Protein AF-A0A4Q3C0N8-F1 (afdb_monomer_lite)

Foldseek 3Di:
DPDFDFPAPVLVVVVVVLVVVVVVCVVVVVVPPPPPPDPDCPVVPDDDDPVVVCVVVVVVVVSVVVVVVSVVVSPTDDDPPPPPVPPVPPDDDDDDDDPDPVVVPPPDDD

Structure (mmCIF, N/CA/C/O backbone):
data_AF-A0A4Q3C0N8-F1
#
_entry.id   AF-A0A4Q3C0N8-F1
#
loop_
_atom_site.group_PDB
_atom_site.id
_atom_site.type_symbol
_atom_site.label_atom_id
_atom_site.label_alt_id
_atom_site.label_comp_id
_atom_site.label_asym_id
_atom_site.label_entity_id
_atom_site.label_seq_id
_atom_site.pdbx_PDB_ins_code
_atom_site.Cartn_x
_atom_site.Cartn_y
_atom_site.Cartn_z
_atom_site.occupancy
_atom_site.B_iso_or_equiv
_atom_site.auth_seq_id
_atom_site.auth_comp_id
_atom_site.auth_asym_id
_atom_site.auth_atom_id
_atom_site.pdbx_PDB_model_num
ATOM 1 N N . MET A 1 1 ? 9.875 15.341 -11.054 1.00 50.19 1 MET A N 1
ATOM 2 C CA . MET A 1 1 ? 8.930 14.282 -10.638 1.00 50.19 1 MET A CA 1
ATOM 3 C C . MET A 1 1 ? 7.963 14.011 -11.784 1.00 50.19 1 MET A C 1
ATOM 5 O O . MET A 1 1 ? 6.790 14.341 -11.690 1.00 50.19 1 MET A O 1
ATOM 9 N N . LYS A 1 2 ? 8.469 13.514 -12.912 1.00 52.94 2 LYS A N 1
ATOM 10 C CA . LYS A 1 2 ? 7.633 13.090 -14.035 1.00 52.94 2 LYS A CA 1
ATOM 11 C C . LYS A 1 2 ? 7.746 11.570 -14.065 1.00 52.94 2 LYS A C 1
ATOM 13 O O . LYS A 1 2 ? 8.854 11.056 -14.007 1.00 52.94 2 LYS A O 1
ATOM 18 N N . ASP A 1 3 ? 6.594 10.914 -14.012 1.00 65.06 3 ASP A N 1
ATOM 19 C CA . ASP A 1 3 ? 6.401 9.484 -14.265 1.00 65.06 3 ASP A CA 1
ATOM 20 C C . ASP A 1 3 ? 6.769 8.524 -13.119 1.00 65.06 3 ASP A C 1
ATOM 22 O O . ASP A 1 3 ? 7.668 7.686 -13.202 1.00 65.06 3 ASP A O 1
ATOM 26 N N . ILE A 1 4 ? 5.981 8.595 -12.035 1.00 67.25 4 ILE A N 1
ATOM 27 C CA . ILE A 1 4 ? 5.793 7.428 -11.161 1.00 67.25 4 ILE A CA 1
ATOM 28 C C . ILE A 1 4 ? 4.861 6.468 -11.899 1.00 67.25 4 ILE A C 1
ATOM 30 O O . ILE A 1 4 ? 3.673 6.742 -12.057 1.00 67.25 4 ILE A O 1
ATOM 34 N N . THR A 1 5 ? 5.401 5.341 -12.349 1.00 73.25 5 THR A N 1
ATOM 35 C CA . THR A 1 5 ? 4.622 4.265 -12.963 1.00 73.25 5 THR A CA 1
ATOM 36 C C . THR A 1 5 ? 4.443 3.135 -11.955 1.00 73.25 5 THR A C 1
ATOM 38 O O . THR A 1 5 ? 5.375 2.731 -11.256 1.00 73.25 5 THR A O 1
ATOM 41 N N . PHE A 1 6 ? 3.216 2.634 -11.836 1.00 77.75 6 PHE A N 1
ATOM 42 C CA . PHE A 1 6 ? 2.910 1.476 -11.002 1.00 77.75 6 PHE A CA 1
ATOM 43 C C . PHE A 1 6 ? 2.978 0.224 -11.866 1.00 77.75 6 PHE A C 1
ATOM 45 O O . PHE A 1 6 ? 2.328 0.157 -12.907 1.00 77.75 6 PHE A O 1
ATOM 52 N N . LEU A 1 7 ? 3.751 -0.775 -11.435 1.00 73.12 7 LEU A N 1
ATOM 53 C CA . LEU A 1 7 ? 3.854 -2.036 -12.173 1.00 73.12 7 LEU A CA 1
ATOM 54 C C . LEU A 1 7 ? 2.530 -2.811 -12.141 1.00 73.12 7 LEU A C 1
ATOM 56 O O . LEU A 1 7 ? 2.147 -3.418 -13.132 1.00 73.12 7 LEU A O 1
ATOM 60 N N . ASN A 1 8 ? 1.854 -2.787 -10.989 1.00 77.69 8 ASN A N 1
ATOM 61 C CA . ASN A 1 8 ? 0.656 -3.576 -10.726 1.00 77.69 8 ASN A CA 1
ATOM 62 C C . ASN A 1 8 ? -0.462 -2.680 -10.162 1.00 77.69 8 ASN A C 1
ATOM 64 O O . ASN A 1 8 ? -0.743 -2.726 -8.960 1.00 77.69 8 ASN A O 1
ATOM 68 N N . PRO A 1 9 ? -1.128 -1.865 -10.999 1.00 77.19 9 PRO A N 1
ATOM 69 C CA . PRO A 1 9 ? -2.200 -0.976 -10.547 1.00 77.19 9 PRO A CA 1
ATOM 70 C C . PRO A 1 9 ? -3.423 -1.736 -9.999 1.00 77.19 9 PRO A C 1
ATOM 72 O O . PRO A 1 9 ? -4.202 -1.178 -9.231 1.00 77.19 9 PRO A O 1
ATOM 75 N N . GLY A 1 10 ? -3.575 -3.029 -10.316 1.00 79.38 10 GLY A N 1
ATOM 76 C CA . GLY A 1 10 ? -4.665 -3.870 -9.808 1.00 79.38 10 GLY A CA 1
ATOM 77 C C . GLY A 1 10 ? -4.716 -3.991 -8.280 1.00 79.38 10 GLY A C 1
ATOM 78 O O . GLY A 1 10 ? -5.796 -4.175 -7.726 1.00 79.38 10 GLY A O 1
ATOM 79 N N . PHE A 1 11 ? -3.595 -3.801 -7.571 1.00 79.12 11 PHE A N 1
ATOM 80 C CA . PHE A 1 11 ? -3.583 -3.840 -6.104 1.00 79.12 11 PHE A CA 1
ATOM 81 C C . PHE A 1 11 ? -4.386 -2.710 -5.453 1.00 79.12 11 PHE A C 1
ATOM 83 O O . PHE A 1 11 ? -4.797 -2.854 -4.303 1.00 79.12 11 PHE A O 1
ATOM 90 N N . PHE A 1 12 ? -4.710 -1.635 -6.179 1.00 81.94 12 PHE A N 1
ATOM 91 C CA . PHE A 1 12 ? -5.614 -0.609 -5.661 1.00 81.94 12 PHE A CA 1
ATOM 92 C C . PHE A 1 12 ? -7.026 -1.137 -5.380 1.00 81.94 12 PHE A C 1
ATOM 94 O O . PHE A 1 12 ? -7.707 -0.585 -4.522 1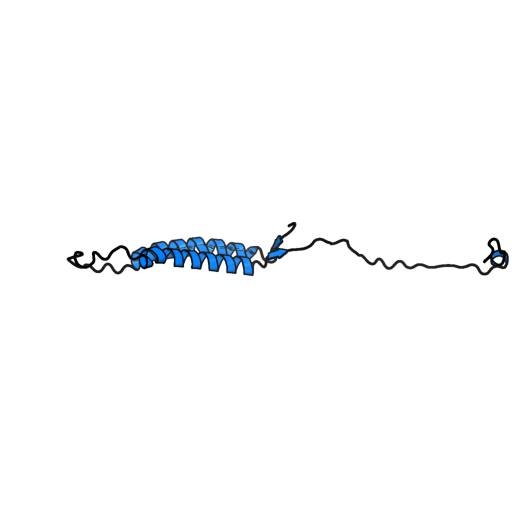.00 81.94 12 PHE A O 1
ATOM 101 N N . TRP A 1 13 ? -7.448 -2.254 -5.983 1.00 83.31 13 TRP A N 1
ATOM 102 C CA . TRP A 1 13 ? -8.717 -2.897 -5.627 1.00 83.31 13 TRP A CA 1
ATOM 103 C C . TRP A 1 13 ? -8.770 -3.373 -4.170 1.00 83.31 13 TRP A C 1
ATOM 105 O O . TRP A 1 13 ? -9.847 -3.387 -3.578 1.00 83.31 13 TRP A O 1
ATOM 115 N N . LEU A 1 14 ? -7.628 -3.671 -3.534 1.00 80.88 14 LEU A N 1
ATOM 116 C CA . LEU A 1 14 ? -7.601 -3.978 -2.098 1.00 80.88 14 LEU A CA 1
ATOM 117 C C . LEU A 1 14 ? -8.012 -2.786 -1.227 1.00 80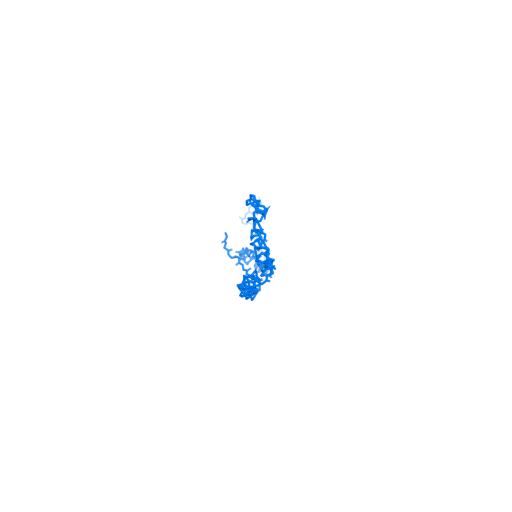.88 14 LEU A C 1
ATOM 119 O O . LEU A 1 14 ? -8.484 -2.998 -0.109 1.00 80.88 14 LEU A O 1
ATOM 123 N N . PHE A 1 15 ? -7.924 -1.546 -1.722 1.00 83.50 15 PHE A N 1
ATOM 124 C CA . PHE A 1 15 ? -8.479 -0.408 -0.991 1.00 83.50 15 PHE A CA 1
ATOM 125 C C . PHE A 1 15 ? -9.997 -0.499 -0.838 1.00 83.50 15 PHE A C 1
ATOM 127 O O . PHE A 1 15 ? -10.509 -0.001 0.158 1.00 83.50 15 PHE A O 1
ATOM 134 N N . ALA A 1 16 ? -10.717 -1.182 -1.735 1.00 83.81 16 ALA A N 1
ATOM 135 C CA . ALA A 1 16 ? -12.154 -1.411 -1.578 1.00 83.81 16 ALA A CA 1
ATOM 136 C C . ALA A 1 16 ? -12.482 -2.368 -0.413 1.00 83.81 16 ALA A C 1
ATOM 138 O O . ALA A 1 16 ? -13.572 -2.302 0.153 1.00 83.81 16 ALA A O 1
ATOM 139 N N . ALA A 1 17 ? -11.532 -3.208 0.016 1.00 84.19 17 ALA A N 1
ATOM 140 C CA . ALA A 1 17 ? -11.701 -4.072 1.185 1.00 84.19 17 ALA A CA 1
ATOM 141 C C . ALA A 1 17 ? -11.538 -3.315 2.521 1.00 84.19 17 ALA A C 1
ATOM 143 O O . ALA A 1 17 ? -12.107 -3.721 3.536 1.00 84.19 17 ALA A O 1
ATOM 144 N N . LEU A 1 18 ? -10.809 -2.190 2.540 1.00 83.81 18 LEU A N 1
ATOM 145 C CA . LEU A 1 18 ? -10.638 -1.357 3.738 1.00 83.81 18 LEU A CA 1
ATOM 146 C C . LEU A 1 18 ? -11.955 -0.791 4.304 1.00 83.81 18 LEU A C 1
ATOM 148 O O . LEU A 1 18 ? -12.175 -0.969 5.503 1.00 83.81 18 LEU A O 1
ATOM 152 N N . PRO A 1 19 ? -12.860 -0.158 3.527 1.00 84.06 19 PRO A N 1
ATOM 153 C CA . PRO A 1 19 ? -14.133 0.326 4.060 1.00 84.06 19 PRO A CA 1
ATOM 154 C C . PRO A 1 19 ? -15.006 -0.815 4.587 1.00 84.06 19 PRO A C 1
ATOM 156 O O . PRO A 1 19 ? -15.677 -0.636 5.601 1.00 84.06 19 PRO A O 1
ATOM 159 N N . PHE A 1 20 ? -14.939 -2.006 3.983 1.00 86.25 20 PHE A N 1
ATOM 160 C CA . PHE A 1 20 ? -15.634 -3.186 4.494 1.00 86.25 20 PHE A CA 1
ATOM 161 C C . PHE A 1 20 ? -15.086 -3.620 5.863 1.00 86.25 20 PHE A C 1
ATOM 163 O O . PHE A 1 20 ? -15.853 -3.820 6.806 1.00 86.25 20 PHE A O 1
ATOM 170 N N . ALA A 1 21 ? -13.759 -3.680 6.020 1.00 82.38 21 ALA A N 1
ATOM 171 C CA . ALA A 1 21 ? -13.120 -3.982 7.300 1.00 82.38 21 ALA A CA 1
ATOM 172 C C . ALA A 1 21 ? -13.431 -2.925 8.379 1.00 82.38 21 ALA A C 1
ATOM 174 O O . ALA A 1 21 ? -13.640 -3.267 9.546 1.00 82.38 21 ALA A O 1
ATOM 175 N N . ILE A 1 22 ? -13.509 -1.646 7.995 1.00 83.88 22 ILE A N 1
ATOM 176 C CA . ILE A 1 22 ? -13.902 -0.541 8.880 1.00 83.88 22 ILE A CA 1
ATOM 177 C C . ILE A 1 22 ? -15.359 -0.698 9.322 1.00 83.88 22 ILE A C 1
ATOM 179 O O . ILE A 1 22 ? -15.635 -0.645 10.521 1.00 83.88 22 ILE A O 1
ATOM 183 N N . ALA A 1 23 ? -16.282 -0.928 8.385 1.00 84.75 23 ALA A N 1
ATOM 184 C CA . ALA A 1 23 ? -17.699 -1.121 8.677 1.00 84.75 23 ALA A CA 1
ATOM 185 C C . ALA A 1 23 ? -17.918 -2.329 9.599 1.00 84.75 23 ALA A C 1
ATOM 187 O O . ALA A 1 23 ? -18.614 -2.222 10.612 1.00 84.75 23 ALA A O 1
ATOM 188 N N . TRP A 1 24 ? -17.243 -3.446 9.315 1.00 84.38 24 TRP A N 1
ATOM 189 C CA . TRP A 1 24 ? -17.255 -4.638 10.160 1.00 84.38 24 TRP A CA 1
ATOM 190 C C . TRP A 1 24 ? -16.748 -4.349 11.574 1.00 84.38 24 TRP A C 1
ATOM 192 O O . TRP A 1 24 ? -17.376 -4.740 12.559 1.00 84.38 24 TRP A O 1
ATOM 202 N N . TYR A 1 25 ? -15.630 -3.629 11.699 1.00 80.69 25 TYR A N 1
ATOM 203 C CA . TYR A 1 25 ? -15.083 -3.256 12.999 1.00 80.69 25 TYR A CA 1
ATOM 204 C C . TYR A 1 25 ? -16.039 -2.355 13.787 1.00 80.69 25 TYR A C 1
ATOM 206 O O . TYR A 1 25 ? -16.248 -2.584 14.977 1.00 80.69 25 TYR A O 1
ATOM 214 N N . VAL A 1 26 ? -16.659 -1.362 13.142 1.00 80.00 26 VAL A N 1
ATOM 215 C CA . VAL A 1 26 ? -17.634 -0.465 13.785 1.00 80.00 26 VAL A CA 1
ATOM 216 C C . VAL A 1 26 ? -18.875 -1.232 14.243 1.00 80.00 26 VAL A C 1
ATOM 218 O O . VAL A 1 26 ? -19.342 -1.011 15.363 1.00 80.00 26 VAL A O 1
ATOM 221 N N . TRP A 1 27 ? -19.373 -2.170 13.433 1.00 79.81 27 TRP A N 1
ATOM 222 C CA . TRP A 1 27 ? -20.507 -3.017 13.805 1.00 79.81 27 TRP A CA 1
ATOM 223 C C . TRP A 1 27 ? -20.151 -3.937 14.981 1.00 79.81 27 TRP A C 1
ATOM 225 O O . TRP A 1 27 ? -20.856 -3.970 15.993 1.00 79.81 27 TRP A O 1
ATOM 235 N N . LYS A 1 28 ? -18.999 -4.612 14.913 1.00 73.38 28 LYS A N 1
ATOM 236 C CA . LYS A 1 28 ? -18.529 -5.526 15.961 1.00 73.38 28 LYS A CA 1
ATOM 237 C C . LYS A 1 28 ? -18.156 -4.799 17.255 1.00 73.38 28 LYS A C 1
ATOM 239 O O . LYS A 1 28 ? -18.330 -5.357 18.335 1.00 73.38 28 LYS A O 1
ATOM 244 N N . ARG A 1 29 ? -17.734 -3.532 17.191 1.00 68.44 29 ARG A N 1
ATOM 245 C CA . ARG A 1 29 ? -17.451 -2.704 18.375 1.00 68.44 29 ARG A CA 1
ATOM 246 C C . ARG A 1 29 ? -18.670 -2.535 19.281 1.00 68.44 29 ARG A C 1
ATOM 248 O O . ARG A 1 29 ? -18.488 -2.431 20.489 1.00 68.44 29 ARG A O 1
ATOM 255 N N . ARG A 1 30 ? -19.890 -2.550 18.728 1.00 61.06 30 ARG A N 1
ATOM 256 C CA . ARG A 1 30 ? -21.130 -2.513 19.526 1.00 61.06 30 ARG A CA 1
ATOM 257 C C . ARG A 1 30 ? -21.442 -3.838 20.228 1.00 61.06 30 ARG A C 1
ATOM 259 O O . ARG A 1 30 ? -22.124 -3.826 21.240 1.00 61.06 30 ARG A O 1
ATOM 266 N N . GLN A 1 31 ? -20.925 -4.951 19.711 1.00 60.31 31 GLN A N 1
ATOM 267 C CA . GLN A 1 31 ? -21.120 -6.303 20.252 1.00 60.31 31 GLN A CA 1
ATOM 268 C C . GLN A 1 31 ? -20.015 -6.701 21.252 1.00 60.31 31 GLN A C 1
ATOM 270 O O . GLN A 1 31 ? -20.204 -7.593 22.068 1.00 60.31 31 GLN A O 1
ATOM 275 N N . GLN A 1 32 ? -18.835 -6.068 21.186 1.00 54.59 32 GLN A N 1
ATOM 276 C CA . GLN A 1 32 ? -17.674 -6.408 22.025 1.00 54.59 32 GLN A CA 1
ATOM 277 C C . GLN A 1 32 ? -17.637 -5.708 23.386 1.00 54.59 32 GLN A C 1
ATOM 279 O O . GLN A 1 32 ? -16.775 -6.014 24.210 1.00 54.59 32 GLN A O 1
ATOM 284 N N . THR A 1 33 ? -18.554 -4.781 23.652 1.00 57.25 33 THR A N 1
ATOM 285 C CA . THR A 1 33 ? -18.782 -4.296 25.012 1.00 57.25 33 THR A CA 1
ATOM 286 C C . THR A 1 33 ? -19.739 -5.261 25.689 1.00 57.25 33 THR A C 1
ATOM 288 O O . THR A 1 33 ? -20.946 -5.167 25.490 1.00 57.25 33 THR A O 1
ATOM 291 N N . ALA A 1 34 ? -19.201 -6.203 26.466 1.00 52.41 34 ALA A N 1
ATOM 292 C CA . ALA A 1 34 ? -20.002 -6.966 27.411 1.00 52.41 34 ALA A CA 1
ATOM 293 C C . ALA A 1 34 ? -20.675 -5.959 28.351 1.00 52.41 34 ALA A C 1
ATOM 295 O O . ALA A 1 34 ? -20.016 -5.349 29.196 1.00 52.41 34 ALA A O 1
ATOM 296 N N . THR A 1 35 ? -21.966 -5.709 28.136 1.00 57.12 35 THR A N 1
ATOM 297 C CA . THR A 1 35 ? -22.767 -4.846 28.999 1.00 57.12 35 THR A CA 1
ATOM 298 C C . THR A 1 35 ? -22.930 -5.580 30.320 1.00 57.12 35 THR A C 1
ATOM 300 O O . THR A 1 35 ? -23.856 -6.363 30.501 1.00 57.12 35 THR A O 1
ATOM 303 N N . LEU A 1 36 ? -21.981 -5.385 31.233 1.00 56.38 36 LEU A N 1
ATOM 304 C CA . LEU A 1 36 ? -22.125 -5.832 32.609 1.00 56.38 36 LEU A CA 1
ATOM 305 C C . LEU A 1 36 ? -23.241 -4.989 33.230 1.00 56.38 36 LEU A C 1
ATOM 307 O O . LEU A 1 36 ? -23.057 -3.807 33.520 1.00 56.38 36 LEU A O 1
ATOM 311 N N . THR A 1 37 ? -24.420 -5.586 33.378 1.00 58.59 37 THR A N 1
ATOM 312 C CA . THR A 1 37 ? -25.565 -4.998 34.073 1.00 58.59 37 THR A CA 1
ATOM 313 C C . THR A 1 37 ? -25.248 -4.941 35.565 1.00 58.59 37 THR A C 1
ATOM 315 O O . THR A 1 37 ? -25.540 -5.869 36.312 1.00 58.59 37 THR A O 1
ATOM 318 N N . ILE A 1 38 ? -24.573 -3.875 35.992 1.00 61.34 38 ILE A N 1
ATOM 319 C CA . ILE A 1 38 ? -24.239 -3.625 37.396 1.00 61.34 38 ILE A CA 1
ATOM 320 C C . ILE A 1 38 ? -25.210 -2.570 37.934 1.00 61.34 38 ILE A C 1
ATOM 322 O O . ILE A 1 38 ? -25.298 -1.471 37.391 1.00 61.34 38 ILE A O 1
ATOM 326 N N . SER A 1 39 ? -25.916 -2.894 39.024 1.00 66.31 39 SER A N 1
ATOM 327 C CA . SER A 1 39 ? -26.966 -2.061 39.640 1.00 66.31 39 SER A CA 1
ATOM 328 C C . SER A 1 39 ? -26.486 -0.725 40.229 1.00 66.31 39 SER A C 1
ATOM 330 O O . SER A 1 39 ? -27.304 0.071 40.678 1.00 66.31 39 SER A O 1
ATOM 332 N N . SER A 1 40 ? -25.178 -0.446 40.249 1.00 63.00 40 SER A N 1
ATOM 333 C CA . SER A 1 40 ? -24.635 0.841 40.693 1.00 63.00 40 SER A CA 1
ATOM 334 C C . SER A 1 40 ? -23.333 1.191 39.971 1.00 63.00 40 SER A C 1
ATOM 336 O O . SER A 1 40 ? -22.322 0.503 40.098 1.00 63.00 40 SER A O 1
ATOM 338 N N . LEU A 1 41 ? -23.344 2.308 39.238 1.00 66.31 41 LEU A N 1
ATOM 339 C CA . LEU A 1 41 ? -22.180 2.871 38.539 1.00 66.31 41 LEU A CA 1
ATOM 340 C C . LEU A 1 41 ? -21.356 3.830 39.426 1.00 66.31 41 LEU A C 1
ATOM 342 O O . LEU A 1 41 ? -20.387 4.430 38.961 1.00 66.31 41 LEU A O 1
ATOM 346 N N . ASN A 1 42 ? -21.709 3.976 40.710 1.00 59.56 42 ASN A N 1
ATOM 347 C CA . ASN A 1 42 ? -21.113 4.977 41.603 1.00 59.56 42 ASN A CA 1
ATOM 348 C C . ASN A 1 42 ? -19.627 4.723 41.921 1.00 59.56 42 ASN A C 1
ATOM 350 O O . ASN A 1 42 ? -18.879 5.684 42.088 1.00 59.56 42 ASN A O 1
ATOM 354 N N . GLY A 1 43 ? -19.175 3.462 41.936 1.00 61.25 43 GLY A N 1
ATOM 355 C CA . GLY A 1 43 ? -17.760 3.094 42.126 1.00 61.25 43 GLY A CA 1
ATOM 356 C C . GLY A 1 43 ? -16.897 3.200 40.861 1.00 61.25 43 GLY A C 1
ATOM 357 O O . GLY A 1 43 ? -15.673 3.175 40.941 1.00 61.25 43 GLY A O 1
ATOM 358 N N . PHE A 1 44 ? -17.525 3.367 39.693 1.00 60.59 44 PHE A N 1
ATOM 359 C CA . PHE A 1 44 ? -16.862 3.452 38.387 1.00 60.59 44 PHE A CA 1
ATOM 360 C C . PHE A 1 44 ? -16.826 4.880 37.827 1.00 60.59 44 PHE A C 1
ATOM 362 O O . PHE A 1 44 ? -16.606 5.072 36.631 1.00 60.59 44 PHE A O 1
ATOM 369 N N . ARG A 1 45 ? -16.943 5.908 38.683 1.00 56.94 45 ARG A N 1
ATOM 370 C CA . ARG A 1 45 ? -16.587 7.307 38.358 1.00 56.94 45 ARG A CA 1
ATOM 371 C C . ARG A 1 45 ? -15.067 7.487 38.187 1.00 56.94 45 ARG A C 1
ATOM 373 O O . ARG A 1 45 ? -14.473 8.451 38.664 1.00 56.94 45 ARG A O 1
ATOM 380 N N . ALA A 1 46 ? -14.408 6.546 37.520 1.00 60.50 46 ALA A N 1
ATOM 381 C CA . ALA A 1 46 ? -13.024 6.695 37.124 1.00 60.50 46 ALA A CA 1
ATOM 382 C C . ALA A 1 46 ? -12.951 7.783 36.047 1.00 60.50 46 ALA A C 1
ATOM 384 O O . ALA A 1 46 ? -13.704 7.762 35.070 1.00 60.50 46 ALA A O 1
ATOM 385 N N . LYS A 1 47 ? -12.047 8.750 36.248 1.00 62.81 47 LYS A N 1
ATOM 386 C CA . LYS A 1 47 ? -11.742 9.812 35.282 1.00 62.81 47 LYS A CA 1
ATOM 387 C C . LYS A 1 47 ? -11.580 9.204 33.881 1.00 62.81 47 LYS A C 1
ATOM 389 O O . LYS A 1 47 ? -11.006 8.117 33.777 1.00 62.81 47 LYS A O 1
ATOM 394 N N . PRO A 1 48 ? -12.041 9.877 32.809 1.00 63.28 48 PRO A N 1
ATOM 395 C CA . PRO A 1 48 ? -11.907 9.359 31.453 1.00 63.28 48 PRO A CA 1
ATOM 396 C C . PRO A 1 48 ? -10.438 9.023 31.184 1.00 63.28 48 PRO A C 1
ATOM 398 O O . PRO A 1 48 ? -9.587 9.907 31.104 1.00 63.28 48 PRO A O 1
ATOM 401 N N . SER A 1 49 ? -10.136 7.727 31.108 1.00 70.56 49 SER A N 1
ATOM 402 C CA . SER A 1 49 ? -8.772 7.246 30.920 1.00 70.56 49 SER A CA 1
ATOM 403 C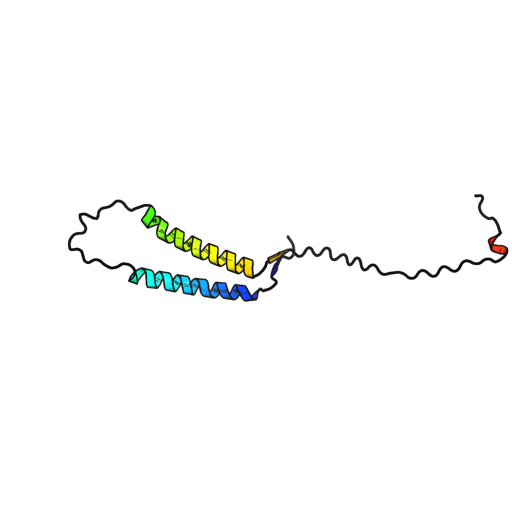 C . SER A 1 49 ? -8.267 7.709 29.556 1.00 70.56 49 SER A C 1
ATOM 405 O O . SER A 1 49 ? -8.887 7.427 28.526 1.00 70.56 49 SER A O 1
ATOM 407 N N . LEU A 1 50 ? -7.124 8.400 29.536 1.00 72.38 50 LEU A N 1
ATOM 408 C CA . LEU A 1 50 ? -6.439 8.787 28.298 1.00 72.38 50 LEU A CA 1
ATOM 409 C C . LEU A 1 50 ? -6.216 7.570 27.387 1.00 72.38 50 LEU A C 1
ATOM 411 O O . LEU A 1 50 ? -6.444 7.650 26.181 1.00 72.38 50 LEU A O 1
ATOM 415 N N . LEU A 1 51 ? -5.887 6.413 27.972 1.00 70.56 51 LEU A N 1
ATOM 416 C CA . LEU A 1 51 ? -5.712 5.149 27.251 1.00 70.56 51 LEU A CA 1
ATOM 417 C C . LEU A 1 51 ? -7.009 4.681 26.575 1.00 70.56 51 LEU A C 1
ATOM 419 O O . LEU A 1 51 ? -6.973 4.193 25.447 1.00 70.56 51 LEU A O 1
ATOM 423 N N . ALA A 1 52 ? -8.169 4.869 27.215 1.00 71.88 52 ALA A N 1
ATOM 424 C CA . ALA A 1 52 ? -9.462 4.542 26.612 1.00 71.88 52 ALA A CA 1
ATOM 425 C C . ALA A 1 52 ? -9.791 5.458 25.419 1.00 71.88 52 ALA A C 1
ATOM 427 O O . ALA A 1 52 ? -10.375 4.999 24.436 1.00 71.88 52 ALA A O 1
ATOM 428 N N . LYS A 1 53 ? -9.355 6.725 25.471 1.00 71.69 53 LYS A N 1
ATOM 429 C CA . LYS A 1 53 ? -9.483 7.694 24.371 1.00 71.69 53 LYS A CA 1
ATOM 430 C C . LYS A 1 53 ? -8.534 7.400 23.199 1.00 71.69 53 LYS A C 1
ATOM 432 O O . LYS A 1 53 ? -8.891 7.673 22.057 1.00 71.69 53 LYS A O 1
ATOM 437 N N . LEU A 1 54 ? -7.370 6.802 23.467 1.00 78.31 54 LEU A N 1
ATOM 438 C CA . LEU A 1 54 ? -6.356 6.420 22.469 1.00 78.31 54 LEU A CA 1
ATOM 439 C C . LEU A 1 54 ? -6.654 5.092 21.749 1.00 78.31 54 LEU A C 1
ATOM 441 O O . LEU A 1 54 ? -6.149 4.866 20.652 1.00 78.31 54 LEU A O 1
ATOM 445 N N . LYS A 1 55 ? -7.510 4.220 22.300 1.00 75.94 55 LYS A N 1
ATOM 446 C CA . LYS A 1 55 ? -7.919 2.957 21.645 1.00 75.94 55 LYS A CA 1
ATOM 447 C C . LYS A 1 55 ? -8.337 3.093 20.165 1.00 75.94 55 LYS A C 1
ATOM 449 O O . LYS A 1 55 ? -7.869 2.287 19.362 1.00 75.94 55 LYS A O 1
ATOM 454 N N . PRO A 1 56 ? -9.191 4.053 19.755 1.00 79.38 56 PRO A N 1
ATOM 455 C CA . PRO A 1 56 ? -9.536 4.228 18.341 1.00 79.38 56 PRO A CA 1
ATOM 456 C C . PRO A 1 56 ? -8.357 4.699 17.475 1.00 79.38 56 PRO A C 1
ATOM 458 O O . PRO A 1 56 ? -8.306 4.349 16.300 1.00 79.38 56 PRO A O 1
ATOM 461 N N . VAL A 1 57 ? -7.387 5.425 18.042 1.00 84.31 57 VAL A N 1
ATOM 462 C CA . VAL A 1 57 ? -6.185 5.875 17.317 1.00 84.31 57 VAL A CA 1
ATOM 463 C C . VAL A 1 57 ? -5.340 4.676 16.882 1.00 84.31 57 VAL A C 1
ATOM 465 O O . VAL A 1 57 ? -4.879 4.627 15.745 1.00 84.31 57 VAL A O 1
ATOM 468 N N . LEU A 1 58 ? -5.226 3.649 17.731 1.00 83.19 58 LEU A N 1
ATOM 469 C CA . LEU A 1 58 ? -4.553 2.392 17.381 1.00 83.19 58 LEU A CA 1
ATOM 470 C C . LEU A 1 58 ? -5.192 1.697 16.169 1.00 83.19 58 LEU A C 1
ATOM 472 O O . LEU A 1 58 ? -4.496 1.095 15.353 1.00 83.19 58 LEU A O 1
ATOM 476 N N . PHE A 1 59 ? -6.518 1.780 16.036 1.00 83.00 59 PHE A N 1
ATOM 477 C CA . PHE A 1 59 ? -7.225 1.226 14.883 1.00 83.00 59 PHE A CA 1
ATOM 478 C C . PHE A 1 59 ? -6.957 2.035 13.606 1.00 83.00 59 PHE A C 1
ATOM 480 O O . PHE A 1 59 ? -6.723 1.443 12.554 1.00 83.00 59 PHE A O 1
ATOM 487 N N . ALA A 1 60 ? -6.897 3.367 13.702 1.00 85.38 60 ALA A N 1
ATOM 488 C CA . ALA A 1 60 ? -6.515 4.223 12.579 1.00 85.38 60 ALA A CA 1
ATOM 489 C C . ALA A 1 60 ? -5.091 3.914 12.083 1.00 85.38 60 ALA A C 1
ATOM 491 O O . ALA A 1 60 ? -4.884 3.749 10.882 1.00 85.38 60 ALA A O 1
ATOM 492 N N . PHE A 1 61 ? -4.130 3.726 12.995 1.00 87.31 61 PHE A N 1
ATOM 493 C CA . PHE A 1 61 ? -2.768 3.314 12.635 1.00 87.31 61 PHE A CA 1
ATOM 494 C C . PHE A 1 61 ? -2.714 1.948 11.941 1.00 87.31 61 PHE A C 1
ATOM 496 O O . PHE A 1 61 ? -1.914 1.769 11.027 1.00 87.31 61 PHE A O 1
ATOM 503 N N . ARG A 1 62 ? -3.578 0.992 12.315 1.00 87.00 62 ARG A N 1
ATOM 504 C CA . ARG A 1 62 ? -3.673 -0.303 11.615 1.00 87.00 62 ARG A CA 1
ATOM 505 C C . ARG A 1 62 ? -4.143 -0.148 10.170 1.00 87.00 62 ARG A C 1
ATOM 507 O O . ARG A 1 62 ? -3.577 -0.778 9.284 1.00 87.00 62 ARG A O 1
ATOM 514 N N . ILE A 1 63 ? -5.147 0.694 9.927 1.00 87.31 63 ILE A N 1
ATOM 515 C CA . ILE A 1 63 ? -5.640 0.993 8.571 1.00 87.31 63 ILE A CA 1
ATOM 516 C C . ILE A 1 63 ? -4.550 1.672 7.748 1.00 87.31 63 ILE A C 1
ATOM 518 O O . ILE A 1 63 ? -4.326 1.301 6.599 1.00 87.31 63 ILE A O 1
ATOM 522 N N . LEU A 1 64 ? -3.846 2.630 8.352 1.00 89.69 64 LEU A N 1
ATOM 523 C CA . LEU A 1 64 ? -2.754 3.339 7.698 1.00 89.69 64 LEU A CA 1
ATOM 524 C C . LEU A 1 64 ? -1.627 2.361 7.329 1.00 89.69 64 LEU A C 1
ATOM 526 O O . LEU A 1 64 ? -1.210 2.321 6.174 1.00 89.69 64 LEU A O 1
ATOM 530 N N . ALA A 1 65 ? -1.219 1.483 8.247 1.00 89.50 65 ALA A N 1
ATOM 531 C CA . ALA A 1 65 ? -0.232 0.443 7.966 1.00 89.50 65 ALA A CA 1
ATOM 532 C C . ALA A 1 65 ? -0.666 -0.483 6.813 1.00 89.50 65 ALA A C 1
ATOM 534 O O . ALA A 1 65 ? 0.122 -0.736 5.903 1.00 89.50 65 ALA A O 1
ATOM 535 N N . LEU A 1 66 ? -1.927 -0.931 6.799 1.00 88.69 66 LEU A N 1
ATOM 536 C CA . LEU A 1 66 ? -2.474 -1.728 5.695 1.00 88.69 66 LEU A CA 1
ATOM 537 C C . LEU A 1 66 ? -2.436 -0.965 4.365 1.00 88.69 66 LEU A C 1
ATOM 539 O O . LEU A 1 66 ? -2.038 -1.530 3.350 1.00 88.69 66 LEU A O 1
ATOM 543 N N . SER A 1 67 ? -2.788 0.322 4.369 1.00 87.88 67 SER A N 1
ATOM 544 C CA . SER A 1 67 ? -2.730 1.157 3.166 1.00 87.88 67 SER A CA 1
ATOM 545 C C . SER A 1 67 ? -1.304 1.298 2.624 1.00 87.88 67 SER A C 1
ATOM 547 O O . SER A 1 67 ? -1.095 1.162 1.419 1.00 87.88 67 SER A O 1
ATOM 549 N N . CYS A 1 68 ? -0.307 1.466 3.499 1.00 88.00 68 CYS A N 1
ATOM 550 C CA . CYS A 1 68 ? 1.100 1.502 3.107 1.00 88.00 68 CYS A CA 1
ATOM 551 C C . CYS A 1 68 ? 1.556 0.177 2.490 1.00 88.00 68 CYS A C 1
ATOM 553 O O . CYS A 1 68 ? 2.270 0.196 1.491 1.00 88.00 68 CYS A O 1
ATOM 555 N N . ILE A 1 69 ? 1.120 -0.963 3.036 1.00 88.00 69 ILE A N 1
ATOM 556 C CA . ILE A 1 69 ? 1.429 -2.285 2.472 1.00 88.00 69 ILE A CA 1
ATOM 557 C C . ILE A 1 69 ? 0.841 -2.422 1.062 1.00 88.00 69 ILE A C 1
ATOM 559 O O . ILE A 1 69 ? 1.547 -2.853 0.153 1.00 88.00 69 ILE A O 1
ATOM 563 N N . ILE A 1 70 ? -0.413 -2.006 0.850 1.00 86.94 70 ILE A N 1
ATOM 564 C CA . ILE A 1 70 ? -1.057 -2.056 -0.474 1.00 86.94 70 ILE A CA 1
ATOM 565 C C . ILE A 1 70 ? -0.284 -1.196 -1.486 1.00 86.94 70 ILE A C 1
ATOM 567 O O . ILE A 1 70 ? -0.001 -1.646 -2.597 1.00 86.94 70 ILE A O 1
ATOM 571 N N . VAL A 1 71 ? 0.113 0.020 -1.096 1.00 85.69 71 VAL A N 1
ATOM 572 C CA . VAL A 1 71 ? 0.913 0.914 -1.952 1.00 85.69 71 VAL A CA 1
ATOM 573 C C . VAL A 1 71 ? 2.293 0.319 -2.242 1.00 85.69 71 VAL A C 1
ATOM 575 O O . VAL A 1 71 ? 2.747 0.358 -3.384 1.00 85.69 71 VAL A O 1
ATOM 578 N N . ALA A 1 72 ? 2.949 -0.286 -1.250 1.00 85.50 72 ALA A N 1
ATOM 579 C CA . ALA A 1 72 ? 4.229 -0.964 -1.443 1.00 85.50 72 ALA A CA 1
ATOM 580 C C . ALA A 1 72 ? 4.107 -2.149 -2.419 1.00 85.50 72 ALA A C 1
ATOM 582 O O . ALA A 1 72 ? 4.960 -2.322 -3.290 1.00 85.50 72 ALA A O 1
ATOM 583 N N . MET A 1 73 ? 3.016 -2.917 -2.336 1.00 83.25 73 MET A N 1
ATOM 584 C CA . MET A 1 73 ? 2.721 -4.022 -3.256 1.00 83.25 73 MET A CA 1
ATOM 585 C C . MET A 1 73 ? 2.437 -3.558 -4.691 1.00 83.25 73 MET A C 1
ATOM 587 O O . MET A 1 73 ? 2.827 -4.239 -5.641 1.00 83.25 73 MET A O 1
ATOM 591 N N . ALA A 1 74 ? 1.825 -2.381 -4.872 1.00 82.44 74 ALA A N 1
ATOM 592 C CA . ALA A 1 74 ? 1.651 -1.763 -6.191 1.00 82.44 74 ALA A CA 1
ATOM 593 C C . ALA A 1 74 ? 2.993 -1.398 -6.865 1.00 82.44 74 ALA A C 1
ATOM 595 O O . ALA A 1 74 ? 3.031 -1.153 -8.075 1.00 82.44 74 ALA A O 1
ATOM 596 N N . ARG A 1 75 ? 4.095 -1.428 -6.095 1.00 80.12 75 ARG A N 1
ATOM 597 C CA . ARG A 1 75 ? 5.486 -1.254 -6.528 1.00 80.12 75 ARG A CA 1
ATOM 598 C C . ARG A 1 75 ? 5.669 0.034 -7.347 1.00 80.12 75 ARG A C 1
ATOM 600 O O . ARG A 1 75 ? 5.900 -0.051 -8.557 1.00 80.12 75 ARG A O 1
ATOM 607 N N . PRO A 1 76 ? 5.552 1.217 -6.711 1.00 78.69 76 PRO A N 1
ATOM 608 C CA . PRO A 1 76 ? 5.793 2.492 -7.375 1.00 78.69 76 PRO A CA 1
ATOM 609 C C . PRO A 1 76 ? 7.231 2.539 -7.887 1.00 78.69 76 PRO A C 1
ATOM 611 O O . PRO A 1 76 ? 8.173 2.306 -7.128 1.00 78.69 76 PRO A O 1
ATOM 614 N N . ARG A 1 77 ? 7.411 2.826 -9.176 1.00 76.25 77 ARG A N 1
ATOM 615 C CA . ARG A 1 77 ? 8.730 3.043 -9.769 1.00 76.25 77 ARG A CA 1
ATOM 616 C C . ARG A 1 77 ? 8.812 4.454 -10.312 1.00 76.25 77 ARG A C 1
ATOM 618 O O . ARG A 1 77 ? 7.936 4.876 -11.060 1.00 76.25 77 ARG A O 1
ATOM 625 N N . THR A 1 78 ? 9.891 5.147 -9.986 1.00 72.75 78 THR A N 1
ATOM 626 C CA . THR A 1 78 ? 10.289 6.349 -10.714 1.00 72.75 78 THR A CA 1
ATOM 627 C C . THR A 1 78 ? 11.005 5.879 -11.970 1.00 72.75 78 THR A C 1
ATOM 629 O O . THR A 1 78 ? 12.049 5.235 -11.871 1.00 72.75 78 THR A O 1
ATOM 632 N N . VAL A 1 79 ? 10.416 6.113 -13.139 1.00 65.25 79 VAL A N 1
ATOM 633 C CA . VAL A 1 79 ? 11.095 5.846 -14.407 1.00 65.25 79 VAL A CA 1
ATOM 634 C C . VAL A 1 79 ? 11.705 7.147 -14.893 1.00 65.25 79 VAL A C 1
ATOM 636 O O . VAL A 1 79 ? 11.013 8.029 -15.389 1.00 65.25 79 VAL A O 1
ATOM 639 N N . ASP A 1 80 ? 13.020 7.272 -14.744 1.00 62.03 80 ASP A N 1
ATOM 640 C CA . ASP A 1 80 ? 13.755 8.335 -15.411 1.00 62.03 80 ASP A CA 1
ATOM 641 C C . ASP A 1 80 ? 13.782 8.016 -16.908 1.00 62.03 80 ASP A C 1
ATOM 643 O O . ASP A 1 80 ? 14.612 7.248 -17.397 1.00 62.03 80 ASP A O 1
ATOM 647 N N . ILE A 1 81 ? 12.852 8.611 -17.653 1.00 58.72 81 ILE A N 1
ATOM 648 C CA . ILE A 1 81 ? 12.890 8.708 -19.118 1.00 58.72 81 ILE A CA 1
ATOM 649 C C . ILE A 1 81 ? 14.029 9.649 -19.540 1.00 58.72 81 ILE A C 1
ATOM 651 O O . ILE A 1 81 ? 13.840 10.672 -20.184 1.00 58.72 81 ILE A O 1
ATOM 655 N N . ASN A 1 82 ? 15.259 9.264 -19.213 1.00 53.75 82 ASN A N 1
ATOM 656 C CA . ASN A 1 82 ? 16.438 9.652 -19.974 1.00 53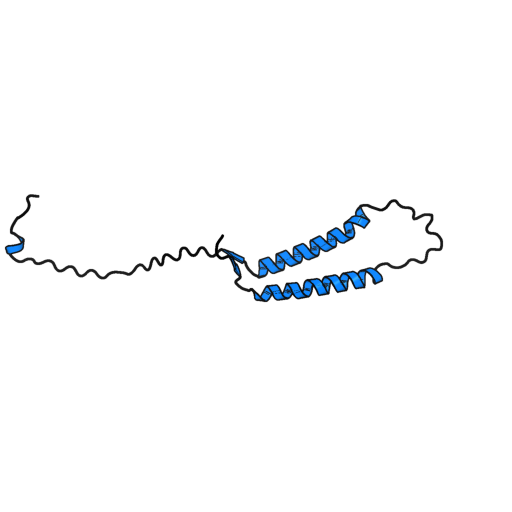.75 82 ASN A CA 1
ATOM 657 C C . ASN A 1 82 ? 16.673 8.614 -21.074 1.00 53.75 82 ASN A C 1
ATOM 659 O O . ASN A 1 82 ? 17.797 8.198 -21.337 1.00 53.75 82 ASN A O 1
ATOM 663 N N . SER A 1 83 ? 15.602 8.215 -21.764 1.00 55.09 83 SER A N 1
ATOM 664 C CA . SER A 1 83 ? 15.678 7.531 -23.050 1.00 55.09 83 SER A CA 1
ATOM 665 C C . SER A 1 83 ? 16.075 8.535 -24.139 1.00 55.09 83 SER A C 1
ATOM 667 O O . SER A 1 83 ? 15.470 8.610 -25.206 1.00 55.09 83 SER A O 1
ATOM 669 N N . LYS A 1 84 ? 17.187 9.260 -23.932 1.00 56.03 84 LYS A N 1
ATOM 670 C CA . LYS A 1 84 ? 18.091 9.470 -25.057 1.00 56.03 84 LYS A CA 1
ATOM 671 C C . LYS A 1 84 ? 18.504 8.064 -25.429 1.00 56.03 84 LYS A C 1
ATOM 673 O O . LYS A 1 84 ? 19.358 7.470 -24.783 1.00 56.03 84 LYS A O 1
ATOM 678 N N . SER A 1 85 ? 17.791 7.498 -26.394 1.00 55.50 85 SER A N 1
ATOM 679 C CA . SER A 1 85 ? 18.212 6.320 -27.118 1.00 55.50 85 SER A CA 1
ATOM 680 C C . SER A 1 85 ? 19.616 6.629 -27.629 1.00 55.50 85 SER A C 1
ATOM 682 O O . SER A 1 85 ? 19.787 7.122 -28.743 1.00 55.50 85 SER A O 1
ATOM 684 N N . HIS A 1 86 ? 20.630 6.338 -26.810 1.00 53.47 86 HIS A N 1
ATOM 685 C CA . HIS A 1 86 ? 21.974 6.022 -27.248 1.00 53.47 86 HIS A CA 1
ATOM 686 C C . HIS A 1 86 ? 21.846 4.689 -27.985 1.00 53.47 86 HIS A C 1
ATOM 688 O O . HIS A 1 86 ? 22.331 3.648 -27.560 1.00 53.47 86 HIS A O 1
ATOM 694 N N . SER A 1 87 ? 21.095 4.720 -29.086 1.00 59.19 87 SER A N 1
ATOM 695 C CA . SER A 1 87 ? 21.246 3.776 -30.159 1.00 59.19 87 SER A CA 1
ATOM 696 C C . SER A 1 87 ? 22.654 4.063 -30.632 1.00 59.19 87 SER A C 1
ATOM 698 O O . SER A 1 87 ? 22.894 5.024 -31.365 1.00 59.19 87 SER A O 1
ATOM 700 N N . THR A 1 88 ? 23.602 3.299 -30.095 1.00 60.88 88 THR A N 1
ATOM 701 C CA . THR A 1 88 ? 24.910 3.108 -30.699 1.00 60.88 88 THR A CA 1
ATOM 702 C C . THR A 1 88 ? 24.620 2.493 -32.057 1.00 60.88 88 THR A C 1
ATOM 704 O O . THR A 1 88 ? 24.619 1.279 -32.233 1.00 60.88 88 THR A O 1
ATOM 707 N N . ARG A 1 89 ? 24.235 3.343 -33.009 1.00 68.69 89 ARG A N 1
ATOM 708 C CA . ARG A 1 89 ? 24.208 2.993 -34.413 1.00 68.69 89 ARG A CA 1
ATOM 709 C C . ARG A 1 89 ? 25.668 2.792 -34.760 1.00 68.69 89 ARG A C 1
ATOM 711 O O . ARG A 1 89 ? 26.404 3.767 -34.881 1.00 68.69 89 ARG A O 1
ATOM 718 N N . GLY A 1 90 ? 26.090 1.531 -34.814 1.00 75.25 90 GLY A N 1
ATOM 719 C CA . GLY A 1 90 ? 27.344 1.182 -35.456 1.00 75.25 90 GLY A CA 1
ATOM 720 C C . GLY A 1 90 ? 27.253 1.702 -36.882 1.00 75.25 90 GLY A C 1
ATOM 721 O O . GLY A 1 90 ? 26.393 1.259 -37.640 1.00 75.25 90 GLY A O 1
ATOM 722 N N . ILE A 1 91 ? 28.042 2.723 -37.197 1.00 78.25 91 ILE A N 1
ATOM 723 C CA . ILE A 1 91 ? 28.217 3.169 -38.572 1.00 78.25 91 ILE A CA 1
ATOM 724 C C . ILE A 1 91 ? 29.338 2.324 -39.161 1.00 78.25 91 ILE A C 1
ATOM 726 O O . ILE A 1 91 ? 30.405 2.211 -38.559 1.00 78.25 91 ILE A O 1
ATOM 730 N N . ASP A 1 92 ? 29.076 1.698 -40.301 1.00 81.25 92 ASP A N 1
ATOM 731 C CA . ASP A 1 92 ? 30.115 1.028 -41.071 1.00 81.25 92 ASP A CA 1
ATOM 732 C C . ASP A 1 92 ? 30.775 2.082 -41.967 1.00 81.25 92 ASP A C 1
ATOM 734 O O . ASP A 1 92 ? 30.124 2.659 -42.842 1.00 81.25 92 ASP A O 1
ATOM 738 N N . ILE A 1 93 ? 32.032 2.426 -41.673 1.00 82.50 93 ILE A N 1
ATOM 739 C CA . ILE A 1 93 ? 32.796 3.425 -42.428 1.00 82.50 93 ILE A CA 1
ATOM 740 C C . ILE A 1 93 ? 33.755 2.671 -43.341 1.00 82.50 93 ILE A C 1
ATOM 742 O O . ILE A 1 93 ? 34.838 2.261 -42.925 1.00 82.50 93 ILE A O 1
ATOM 746 N N . VAL A 1 94 ? 33.375 2.538 -44.608 1.00 87.19 94 VAL A N 1
ATOM 747 C CA . VAL A 1 94 ? 34.292 2.081 -45.653 1.00 87.19 94 VAL A CA 1
ATOM 748 C C . VAL A 1 94 ? 35.076 3.289 -46.158 1.00 87.19 94 VAL A C 1
ATOM 750 O O . VAL A 1 94 ? 34.524 4.179 -46.803 1.00 87.19 94 VAL A O 1
ATOM 753 N N . MET A 1 95 ? 36.370 3.328 -45.846 1.00 88.25 95 MET A N 1
ATOM 754 C CA . MET A 1 95 ? 37.296 4.341 -46.348 1.00 88.25 95 MET A CA 1
ATOM 755 C C . MET A 1 95 ? 38.079 3.765 -47.528 1.00 88.25 95 MET A C 1
ATOM 757 O O . MET A 1 95 ? 38.866 2.836 -47.361 1.00 88.25 95 MET A O 1
ATOM 761 N N . ALA A 1 96 ? 37.873 4.324 -48.718 1.00 88.56 96 ALA A N 1
ATOM 762 C CA . ALA A 1 96 ? 38.716 4.049 -49.873 1.00 88.56 96 ALA A CA 1
ATOM 763 C C . ALA A 1 96 ? 39.781 5.147 -49.972 1.00 88.56 96 ALA A C 1
ATOM 765 O O . ALA A 1 96 ? 39.447 6.325 -50.093 1.00 88.56 96 ALA A O 1
ATOM 766 N N . MET A 1 97 ? 41.052 4.760 -49.895 1.00 85.38 97 MET A N 1
ATOM 767 C CA . MET A 1 97 ? 42.189 5.652 -50.120 1.00 85.38 97 MET A CA 1
ATOM 768 C C . MET A 1 97 ? 42.823 5.282 -51.456 1.00 85.38 97 MET A C 1
ATOM 770 O O . MET A 1 97 ? 43.143 4.115 -51.684 1.00 85.38 97 MET A O 1
ATOM 774 N N . ASP A 1 98 ? 42.977 6.262 -52.340 1.00 89.44 98 ASP A N 1
ATOM 775 C CA . ASP A 1 98 ? 43.693 6.076 -53.598 1.00 89.44 98 ASP A CA 1
ATOM 776 C C . ASP A 1 98 ? 45.210 6.109 -53.343 1.00 89.44 98 ASP A C 1
ATOM 778 O O . ASP A 1 98 ? 45.698 6.880 -52.518 1.00 89.44 98 ASP A O 1
ATOM 782 N N . ILE A 1 99 ? 45.949 5.256 -54.048 1.00 84.75 99 ILE A N 1
ATOM 783 C CA . ILE A 1 99 ? 47.415 5.148 -53.990 1.00 84.75 99 ILE A CA 1
ATOM 784 C C . ILE A 1 99 ? 48.070 5.554 -55.319 1.00 84.75 99 ILE A C 1
ATOM 786 O O . ILE A 1 99 ? 49.238 5.249 -55.564 1.00 84.75 99 ILE A O 1
ATOM 790 N N . SER A 1 100 ? 47.318 6.207 -56.208 1.00 87.44 100 SER A N 1
ATOM 791 C CA . SER A 1 100 ? 47.817 6.696 -57.491 1.00 87.44 100 SER A CA 1
ATOM 792 C C . SER A 1 100 ? 48.961 7.705 -57.326 1.00 87.44 100 SER A C 1
ATOM 794 O O . SER A 1 100 ? 49.055 8.425 -56.334 1.00 87.44 100 SER A O 1
ATOM 796 N N . GLY A 1 101 ? 49.843 7.796 -58.329 1.00 81.62 101 GLY A N 1
ATOM 797 C CA . GLY A 1 101 ? 51.006 8.695 -58.298 1.00 81.62 101 GLY A CA 1
ATOM 798 C C . GLY A 1 101 ? 50.652 10.180 -58.129 1.00 81.62 101 GLY A C 1
ATOM 799 O O . GLY A 1 101 ? 51.472 10.948 -57.634 1.00 81.62 101 GLY A O 1
ATOM 800 N N . SER A 1 102 ? 49.420 10.582 -58.462 1.00 80.00 102 SER A N 1
ATOM 801 C CA . SER A 1 102 ? 48.894 11.920 -58.165 1.00 80.00 102 SER A CA 1
ATOM 802 C C . SER A 1 102 ? 48.703 12.186 -56.671 1.00 80.00 102 SER A C 1
ATOM 804 O O . SER A 1 102 ? 48.789 13.338 -56.264 1.00 80.00 102 SER A O 1
ATOM 806 N N . MET A 1 103 ? 48.507 11.155 -55.842 1.00 81.81 103 MET A N 1
ATOM 807 C CA . MET A 1 103 ? 48.388 11.302 -54.383 1.00 81.81 103 MET A CA 1
ATOM 808 C C . MET A 1 103 ? 49.729 11.600 -53.700 1.00 81.81 103 MET A C 1
ATOM 810 O O . MET A 1 103 ? 49.757 12.024 -52.550 1.00 81.81 103 MET A O 1
ATOM 814 N N . LEU A 1 104 ? 50.846 11.416 -54.411 1.00 76.31 104 LEU A N 1
ATOM 815 C CA . LEU A 1 104 ? 52.183 11.803 -53.957 1.00 76.31 104 LEU A CA 1
ATOM 816 C C . LEU A 1 104 ? 52.472 13.300 -54.169 1.00 76.31 104 LEU A C 1
ATOM 818 O O . LEU A 1 104 ? 53.527 13.785 -53.758 1.00 76.31 104 LEU A O 1
ATOM 822 N N . ALA A 1 105 ? 51.569 14.028 -54.838 1.00 79.75 105 ALA A N 1
ATOM 823 C CA . ALA A 1 105 ? 51.707 15.459 -55.046 1.00 79.75 105 ALA A CA 1
ATOM 824 C C . ALA A 1 105 ? 51.521 16.190 -53.711 1.00 79.75 105 AL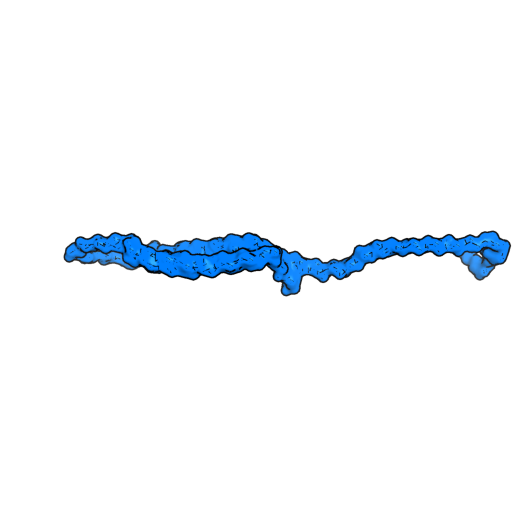A A C 1
ATOM 826 O O . ALA A 1 105 ? 50.444 16.212 -53.118 1.00 79.75 105 ALA A O 1
ATOM 827 N N . GLN A 1 106 ? 52.607 16.772 -53.218 1.00 73.06 106 GLN A N 1
ATOM 828 C CA . GLN A 1 106 ? 52.643 17.410 -51.915 1.00 73.06 106 GLN A CA 1
ATOM 829 C C . GLN A 1 106 ? 52.116 18.846 -52.008 1.00 73.06 106 GLN A C 1
ATOM 831 O O . GLN A 1 106 ? 52.878 19.782 -52.237 1.00 73.06 106 GLN A O 1
ATOM 836 N N . ASP A 1 107 ? 50.803 19.010 -51.845 1.00 72.94 107 ASP A N 1
ATOM 837 C CA . ASP A 1 107 ? 50.154 20.332 -51.835 1.00 72.94 107 ASP A CA 1
ATOM 838 C C . ASP A 1 107 ? 50.346 21.064 -50.488 1.00 72.94 107 ASP A C 1
ATOM 840 O O . ASP A 1 107 ? 50.308 22.290 -50.402 1.00 72.94 107 ASP A O 1
ATOM 844 N N . LEU A 1 108 ? 50.640 20.314 -49.417 1.00 73.62 108 LEU A N 1
ATOM 845 C CA . LEU A 1 108 ? 50.865 20.836 -48.068 1.00 73.62 108 LEU A CA 1
ATOM 846 C C . LEU A 1 108 ? 52.223 20.377 -47.515 1.00 73.62 108 LEU A C 1
ATOM 848 O O . LEU A 1 108 ? 52.616 19.216 -47.649 1.00 73.62 108 LEU A O 1
ATOM 852 N N . LYS A 1 109 ? 52.951 21.301 -46.879 1.00 68.94 109 LYS A N 1
ATOM 853 C CA . LYS A 1 109 ? 54.176 20.985 -46.126 1.00 68.94 109 LYS A CA 1
ATOM 854 C C . LYS A 1 109 ? 53.806 20.311 -44.793 1.00 68.94 109 LYS A C 1
ATOM 856 O O . LYS A 1 109 ? 52.757 20.661 -44.252 1.00 68.94 109 LYS A O 1
ATOM 861 N N . PRO A 1 110 ? 54.629 19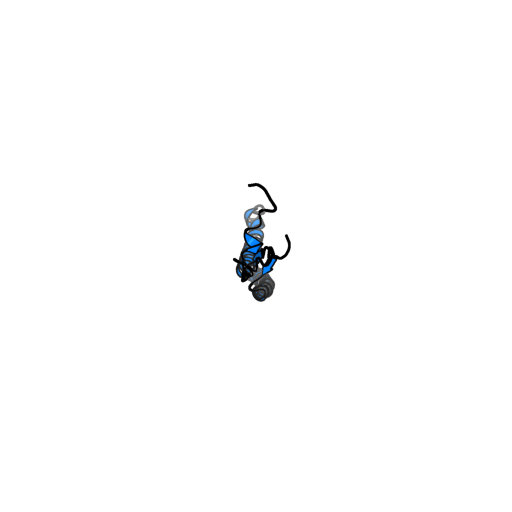.367 -44.303 1.00 72.88 110 PRO A N 1
ATOM 862 C CA . PRO A 1 110 ? 54.379 18.677 -43.040 1.00 72.88 110 PRO A CA 1
ATOM 863 C C . PRO A 1 110 ? 54.411 19.628 -41.840 1.00 72.88 110 PRO A C 1
ATOM 865 O O . PRO A 1 110 ? 55.149 20.642 -41.905 1.00 72.88 110 PRO A O 1
#

Radius of gyration: 36.96 Å; chains: 1; bounding box: 81×28×100 Å

Secondary structure (DSSP, 8-state):
---EEES-GGGGGGGGHHHHHHHHHHHHHHHSS-----S--GGG-----HHHHHHHHHHHHHHHHHHHHHHHHT-EEE---------------------SGGGG---S--

Sequence (110 aa):
MKDITFLNPGFFWLFAALPFAIAWYVWKRRQQTATLTISSLNGFRAKPSLLAKLKPVLFAFRILALSCIIVAMARPRTVDINSKSHSTRGIDIVMAMDISGSMLAQDLKP

pLDDT: mean 74.29, std 11.23, range [50.19, 89.69]